Protein AF-A0A7Y5WGK7-F1 (afdb_monomer_lite)

Radius of gyration: 12.9 Å; chains: 1; bounding box: 34×26×26 Å

Structure (mmCIF, N/CA/C/O backbone):
data_AF-A0A7Y5WGK7-F1
#
_entry.id   AF-A0A7Y5WGK7-F1
#
loop_
_atom_site.group_PDB
_atom_site.id
_atom_site.type_symbol
_atom_site.label_atom_id
_atom_site.label_alt_id
_atom_site.label_comp_id
_atom_site.label_asym_id
_atom_site.label_entity_id
_atom_site.label_seq_id
_atom_site.pdbx_PDB_ins_code
_atom_site.Cartn_x
_atom_site.Cartn_y
_atom_site.Cartn_z
_atom_site.occupancy
_atom_site.B_iso_or_equiv
_atom_site.auth_seq_id
_atom_site.auth_comp_id
_atom_site.auth_asym_id
_atom_site.auth_atom_id
_atom_site.pdbx_PDB_model_num
ATOM 1 N N . HIS A 1 1 ? -12.335 -3.470 9.023 1.00 56.72 1 HIS A N 1
ATOM 2 C CA . HIS A 1 1 ? -10.929 -3.031 8.954 1.00 56.72 1 HIS A CA 1
ATOM 3 C C . HIS A 1 1 ? -10.863 -1.695 9.652 1.00 56.72 1 HIS A C 1
ATOM 5 O O . HIS A 1 1 ? -11.691 -0.854 9.336 1.00 56.72 1 HIS A O 1
ATOM 11 N N . ASP A 1 2 ? -9.985 -1.562 10.636 1.00 65.25 2 ASP A N 1
ATOM 12 C CA . ASP A 1 2 ? -9.989 -0.443 11.575 1.00 65.25 2 ASP A CA 1
ATOM 13 C C . ASP A 1 2 ? -9.478 0.846 10.891 1.00 65.25 2 ASP A C 1
ATOM 15 O O . ASP A 1 2 ? -8.295 0.898 10.533 1.00 65.25 2 ASP A O 1
ATOM 19 N N . PRO A 1 3 ? -10.334 1.848 10.607 1.00 70.50 3 PRO A N 1
ATOM 20 C CA . PRO A 1 3 ? -9.913 3.089 9.948 1.00 70.50 3 PRO A CA 1
ATOM 21 C C . PRO A 1 3 ? -8.855 3.843 10.767 1.00 70.50 3 PRO A C 1
ATOM 23 O O . PRO A 1 3 ? -7.994 4.517 10.195 1.00 70.50 3 PRO A O 1
ATOM 26 N N . ASP A 1 4 ? -8.855 3.641 12.083 1.00 82.38 4 ASP A N 1
ATOM 27 C CA . ASP A 1 4 ? -7.933 4.271 13.021 1.00 82.38 4 ASP A CA 1
ATOM 28 C C . ASP A 1 4 ? -6.493 3.777 12.827 1.00 82.38 4 ASP A C 1
ATOM 30 O O . ASP A 1 4 ? -5.543 4.554 12.942 1.00 82.38 4 ASP A O 1
ATOM 34 N N . LEU A 1 5 ? -6.310 2.515 12.417 1.00 86.75 5 LEU A N 1
ATOM 35 C CA . LEU A 1 5 ? -4.984 1.966 12.121 1.00 86.75 5 LEU A CA 1
ATOM 36 C C . LEU A 1 5 ? -4.370 2.583 10.861 1.00 86.75 5 LEU A C 1
ATOM 38 O O . LEU A 1 5 ? -3.166 2.835 10.833 1.00 86.75 5 LEU A O 1
ATOM 42 N N . LEU A 1 6 ? -5.173 2.854 9.824 1.00 89.88 6 LEU A N 1
ATOM 43 C CA . LEU A 1 6 ? -4.673 3.509 8.611 1.00 89.88 6 LEU A CA 1
ATOM 44 C C . LEU A 1 6 ? -4.330 4.978 8.882 1.00 89.88 6 LEU A C 1
ATOM 46 O O . LEU A 1 6 ? -3.297 5.461 8.415 1.00 89.88 6 LEU A O 1
ATOM 50 N N . ALA A 1 7 ? -5.168 5.681 9.647 1.00 91.38 7 ALA A N 1
ATOM 51 C CA . ALA A 1 7 ? -4.901 7.055 10.060 1.00 91.38 7 ALA A CA 1
ATOM 52 C C . ALA A 1 7 ? -3.614 7.148 10.894 1.00 91.38 7 ALA A C 1
ATOM 54 O O . ALA A 1 7 ? -2.755 7.987 10.617 1.00 91.38 7 ALA A O 1
ATOM 55 N N . HIS A 1 8 ? -3.429 6.233 11.849 1.00 92.19 8 HIS A N 1
ATOM 56 C CA . HIS A 1 8 ? -2.203 6.150 12.635 1.00 92.19 8 HIS A CA 1
ATOM 57 C C . HIS A 1 8 ? -0.978 5.851 11.762 1.00 92.19 8 HIS A C 1
ATOM 59 O O . HIS A 1 8 ? 0.003 6.587 11.823 1.00 92.19 8 HIS A O 1
ATOM 65 N N . ALA A 1 9 ? -1.051 4.836 10.893 1.00 90.88 9 ALA A N 1
ATOM 66 C CA . ALA A 1 9 ? 0.030 4.491 9.968 1.00 90.88 9 ALA A CA 1
ATOM 67 C C . ALA A 1 9 ? 0.415 5.669 9.056 1.00 90.88 9 ALA A C 1
ATOM 69 O O . ALA A 1 9 ? 1.593 5.892 8.792 1.00 90.88 9 ALA A O 1
ATOM 70 N N . THR A 1 10 ? -0.572 6.460 8.625 1.00 92.88 10 THR A N 1
ATOM 71 C CA . THR A 1 10 ? -0.351 7.680 7.836 1.00 92.88 10 THR A CA 1
ATOM 72 C C . THR A 1 10 ? 0.404 8.738 8.640 1.00 92.88 10 THR A C 1
ATOM 74 O O . THR A 1 10 ? 1.318 9.363 8.111 1.00 92.88 10 THR A O 1
ATOM 77 N N . ALA A 1 11 ? 0.051 8.926 9.914 1.00 94.88 11 ALA A N 1
ATOM 78 C CA . ALA A 1 11 ? 0.685 9.908 10.791 1.00 94.88 11 ALA A CA 1
ATOM 79 C C . ALA A 1 11 ? 2.135 9.551 11.164 1.00 94.88 11 ALA A C 1
ATOM 81 O O . ALA A 1 11 ? 2.943 10.453 11.370 1.00 94.88 11 ALA A O 1
ATOM 82 N N . VAL A 1 12 ? 2.470 8.260 11.252 1.00 96.25 12 VAL A N 1
ATOM 83 C CA . VAL A 1 12 ? 3.810 7.803 11.670 1.00 96.25 12 VAL A CA 1
ATOM 84 C C . VAL A 1 12 ? 4.746 7.453 10.508 1.00 96.25 12 VAL A C 1
ATOM 86 O O . VAL A 1 12 ? 5.932 7.238 10.738 1.00 96.25 12 VAL A O 1
ATOM 89 N N . ALA A 1 13 ? 4.256 7.399 9.265 1.00 94.94 13 ALA A N 1
ATOM 90 C CA . ALA A 1 13 ? 5.072 7.092 8.091 1.00 94.94 13 ALA A CA 1
ATOM 91 C C . ALA A 1 13 ? 6.037 8.243 7.752 1.00 94.94 13 ALA A C 1
ATOM 93 O O . ALA A 1 13 ? 5.650 9.283 7.209 1.00 94.94 13 ALA A O 1
ATOM 94 N N . THR A 1 14 ? 7.326 8.041 8.010 1.00 95.81 14 THR A N 1
ATOM 95 C CA . THR A 1 14 ? 8.365 9.067 7.817 1.00 95.81 14 THR A CA 1
ATOM 96 C C . THR A 1 14 ? 9.171 8.849 6.541 1.00 95.81 14 THR A C 1
ATOM 98 O O . THR A 1 14 ? 9.625 9.814 5.915 1.00 95.81 14 THR A O 1
ATOM 101 N N . THR A 1 15 ? 9.280 7.604 6.086 1.00 93.38 15 THR A N 1
ATOM 102 C CA . THR A 1 15 ? 10.022 7.227 4.880 1.00 93.38 15 THR A CA 1
ATOM 103 C C . THR A 1 15 ? 9.117 7.139 3.649 1.00 93.38 15 THR A C 1
ATOM 105 O O . THR A 1 15 ? 7.902 6.953 3.747 1.00 93.38 15 THR A O 1
ATOM 108 N N . ALA A 1 16 ? 9.707 7.262 2.455 1.00 90.19 16 ALA A N 1
ATOM 109 C CA . ALA A 1 16 ? 8.981 7.065 1.198 1.00 90.19 16 ALA A CA 1
ATOM 110 C C . ALA A 1 16 ? 8.374 5.654 1.114 1.00 90.19 16 ALA A C 1
ATOM 112 O O . ALA A 1 16 ? 7.197 5.507 0.791 1.00 90.19 16 ALA A O 1
ATOM 113 N N . ARG A 1 17 ? 9.145 4.643 1.532 1.00 88.75 17 ARG A N 1
ATOM 114 C CA . ARG 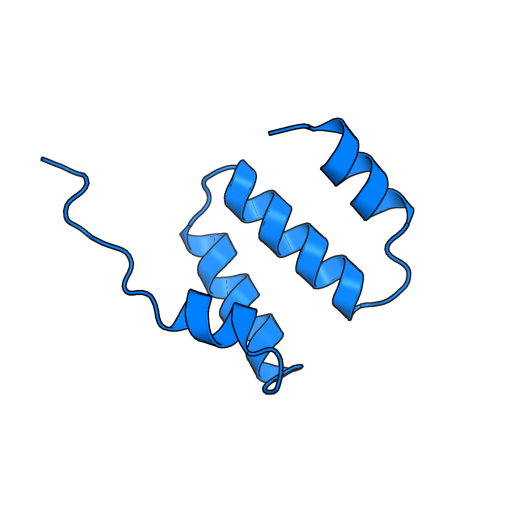A 1 17 ? 8.720 3.243 1.592 1.00 88.75 17 ARG A CA 1
ATOM 115 C C . ARG A 1 17 ? 7.488 3.041 2.477 1.00 88.75 17 ARG A C 1
ATOM 117 O O . ARG A 1 17 ? 6.534 2.388 2.068 1.00 88.75 17 ARG A O 1
ATOM 124 N N . GLU A 1 18 ? 7.474 3.610 3.682 1.00 91.19 18 GLU A N 1
ATOM 125 C CA . GLU A 1 18 ? 6.312 3.526 4.582 1.00 91.19 18 GLU A CA 1
ATOM 126 C C . GLU A 1 18 ? 5.078 4.198 3.972 1.00 91.19 18 GLU A C 1
ATOM 128 O O . GLU A 1 18 ? 3.985 3.633 4.009 1.00 91.19 18 GLU A O 1
ATOM 133 N N . ARG A 1 19 ? 5.250 5.368 3.344 1.00 93.88 19 ARG A N 1
ATOM 134 C CA . ARG A 1 19 ? 4.151 6.076 2.672 1.00 93.88 19 ARG A CA 1
ATOM 135 C C . ARG A 1 19 ? 3.572 5.283 1.498 1.00 93.88 19 ARG A C 1
ATOM 137 O O . ARG A 1 19 ? 2.355 5.269 1.322 1.00 93.88 19 ARG A O 1
ATOM 144 N N . GLN A 1 20 ? 4.406 4.579 0.734 1.00 91.06 20 GLN A N 1
ATOM 145 C CA . GLN A 1 20 ? 3.947 3.679 -0.330 1.00 91.06 20 GLN A CA 1
ATOM 146 C C . GLN A 1 20 ? 3.128 2.505 0.223 1.00 91.06 20 GLN A C 1
ATOM 148 O O . GLN A 1 20 ? 2.070 2.183 -0.319 1.00 91.06 20 GLN A O 1
ATOM 153 N N . LEU A 1 21 ? 3.557 1.899 1.337 1.00 90.56 21 LEU A N 1
ATOM 154 C CA . LEU A 1 21 ? 2.799 0.830 1.999 1.00 90.56 21 LEU A CA 1
ATOM 155 C C . LEU A 1 21 ? 1.439 1.325 2.518 1.00 90.56 21 LEU A C 1
ATOM 157 O O . LEU A 1 21 ? 0.430 0.639 2.352 1.00 90.56 21 LEU A O 1
ATOM 161 N N . VAL A 1 22 ? 1.383 2.534 3.082 1.00 93.62 22 VAL A N 1
ATOM 162 C CA . VAL A 1 22 ? 0.118 3.175 3.481 1.00 93.62 22 VAL A CA 1
ATOM 163 C C . VAL A 1 22 ? -0.802 3.373 2.272 1.00 93.62 22 VAL A C 1
ATOM 165 O O . VAL A 1 22 ? -1.989 3.045 2.347 1.00 93.62 22 VAL A O 1
ATOM 168 N N . ALA A 1 23 ? -0.271 3.842 1.139 1.00 94.19 23 ALA A N 1
ATOM 169 C CA . ALA A 1 23 ? -1.046 4.037 -0.088 1.00 94.19 23 ALA A CA 1
ATOM 170 C C . ALA A 1 23 ? -1.626 2.718 -0.633 1.00 94.19 23 ALA A C 1
ATOM 172 O O . ALA A 1 23 ? -2.801 2.670 -1.009 1.00 94.19 23 ALA A O 1
ATOM 173 N N . LEU A 1 24 ? -0.837 1.640 -0.603 1.00 92.44 24 LEU A N 1
ATOM 174 C CA . LEU A 1 24 ? -1.269 0.286 -0.961 1.00 92.44 24 LEU A CA 1
ATOM 175 C C . LEU A 1 24 ? -2.448 -0.181 -0.102 1.00 92.44 24 LEU A C 1
ATOM 177 O O . LEU A 1 24 ? -3.489 -0.584 -0.625 1.00 92.44 24 LEU A O 1
ATOM 181 N N . VAL A 1 25 ? -2.323 -0.087 1.223 1.00 90.81 25 VAL A N 1
ATOM 182 C CA . VAL A 1 25 ? -3.397 -0.484 2.146 1.00 90.81 25 VAL A CA 1
ATOM 183 C C . VAL A 1 25 ? -4.639 0.384 1.935 1.00 90.81 25 VAL A C 1
ATOM 185 O O . VAL A 1 25 ? -5.750 -0.142 1.865 1.00 90.81 25 VAL A O 1
ATOM 188 N N . ALA A 1 26 ? -4.475 1.694 1.744 1.00 92.94 26 ALA A N 1
ATOM 189 C CA . ALA A 1 26 ? -5.585 2.600 1.471 1.00 92.94 26 ALA A CA 1
ATOM 190 C C . ALA A 1 26 ? -6.331 2.248 0.169 1.00 92.94 26 ALA A C 1
ATOM 192 O O . ALA A 1 26 ? -7.560 2.304 0.132 1.00 92.94 26 ALA A O 1
ATOM 193 N N . ALA A 1 27 ? -5.624 1.888 -0.907 1.00 92.06 27 ALA A N 1
ATOM 194 C CA . ALA A 1 27 ? -6.244 1.427 -2.155 1.00 92.06 27 ALA A CA 1
ATOM 195 C C . ALA A 1 27 ? -7.004 0.106 -1.947 1.00 92.06 27 ALA A C 1
ATOM 197 O O . ALA A 1 27 ? -8.166 -0.021 -2.342 1.00 92.06 27 ALA A O 1
ATOM 198 N N . ARG A 1 28 ? -6.400 -0.842 -1.217 1.00 88.44 28 ARG A N 1
ATOM 199 C CA . ARG A 1 28 ? -7.018 -2.136 -0.903 1.00 88.44 28 ARG A CA 1
ATOM 200 C C . ARG A 1 28 ? -8.309 -2.003 -0.096 1.00 88.44 28 ARG A C 1
ATOM 202 O O . ARG A 1 28 ? -9.261 -2.737 -0.371 1.00 88.44 28 ARG A O 1
ATOM 209 N N . LEU A 1 29 ? -8.334 -1.101 0.888 1.00 89.69 29 LEU A N 1
ATOM 210 C CA . LEU A 1 29 ? -9.496 -0.839 1.746 1.00 89.69 29 LEU A CA 1
ATOM 211 C C . LEU A 1 29 ? -10.627 -0.124 1.007 1.00 89.69 29 LEU A C 1
ATOM 213 O O . LEU A 1 29 ? -11.792 -0.403 1.271 1.00 89.69 29 LEU A O 1
ATOM 217 N N . ARG A 1 30 ? -10.286 0.748 0.053 1.00 91.25 30 ARG A N 1
ATOM 218 C CA . ARG A 1 30 ? -11.255 1.392 -0.846 1.00 91.25 30 ARG A CA 1
ATOM 219 C C . ARG A 1 30 ? -11.805 0.446 -1.918 1.00 91.25 30 ARG A C 1
ATOM 221 O O . ARG A 1 30 ? -12.741 0.814 -2.616 1.00 91.25 30 ARG A O 1
ATOM 228 N N . GLY A 1 31 ? -11.245 -0.759 -2.045 1.00 90.75 31 GLY A N 1
ATOM 229 C CA . GLY A 1 31 ? -11.631 -1.725 -3.075 1.00 90.75 31 GLY A CA 1
ATOM 230 C C . GLY A 1 31 ? -11.152 -1.351 -4.480 1.00 90.75 31 GLY A C 1
ATOM 231 O O . GLY A 1 31 ? -11.609 -1.951 -5.449 1.00 90.75 31 GLY A O 1
ATOM 232 N N . ASP A 1 32 ? -10.231 -0.393 -4.601 1.00 93.94 32 ASP A N 1
ATOM 233 C CA . ASP A 1 32 ? -9.693 0.052 -5.886 1.00 93.94 32 ASP A CA 1
ATOM 234 C C . ASP A 1 32 ? -8.557 -0.879 -6.330 1.00 93.94 32 ASP A C 1
ATOM 236 O O . ASP A 1 32 ? -7.379 -0.656 -6.041 1.00 93.94 32 ASP A O 1
ATOM 240 N N . ALA A 1 33 ? -8.938 -1.977 -6.986 1.00 89.31 33 ALA A N 1
ATOM 241 C CA . ALA A 1 33 ? -8.008 -3.006 -7.444 1.00 89.31 33 ALA A CA 1
ATOM 242 C C . ALA A 1 33 ? -7.021 -2.477 -8.498 1.00 89.31 33 ALA A C 1
ATOM 244 O O . ALA A 1 33 ? -5.839 -2.800 -8.440 1.00 89.31 33 ALA A O 1
ATOM 245 N N . SER A 1 34 ? -7.475 -1.620 -9.416 1.00 90.44 34 SER A N 1
ATOM 246 C CA . SER A 1 34 ? -6.627 -1.057 -10.473 1.00 90.44 34 SER A CA 1
ATOM 247 C C . SER A 1 34 ? -5.526 -0.167 -9.901 1.00 90.44 34 SER A C 1
ATOM 249 O O . SER A 1 34 ? -4.362 -0.290 -10.293 1.00 90.44 34 SER A O 1
ATOM 251 N N . LEU A 1 35 ? -5.880 0.710 -8.955 1.00 92.00 35 LEU A N 1
ATOM 252 C CA . LEU A 1 35 ? -4.908 1.548 -8.258 1.00 92.00 35 LEU A CA 1
ATOM 253 C C . LEU A 1 35 ? -3.960 0.702 -7.410 1.00 92.00 35 LEU A C 1
ATOM 255 O O . LEU A 1 35 ? -2.753 0.936 -7.420 1.00 92.00 35 LEU A O 1
ATOM 259 N N . PHE A 1 36 ? -4.494 -0.286 -6.694 1.00 91.25 36 PHE A N 1
ATOM 260 C CA . PHE A 1 36 ? -3.689 -1.199 -5.895 1.00 91.25 36 PHE A CA 1
ATOM 261 C C . PHE A 1 36 ? -2.635 -1.912 -6.750 1.00 91.25 36 PHE A C 1
ATOM 263 O O . PHE A 1 36 ? -1.452 -1.849 -6.427 1.00 91.25 36 PHE A O 1
ATOM 270 N N . ASP A 1 37 ? -3.031 -2.498 -7.880 1.00 87.94 37 ASP A N 1
ATOM 271 C CA . ASP A 1 37 ? -2.118 -3.200 -8.784 1.00 87.94 37 ASP A CA 1
ATOM 272 C C . ASP A 1 37 ? -1.050 -2.265 -9.372 1.00 87.94 37 ASP A C 1
ATOM 274 O O . ASP A 1 37 ? 0.107 -2.660 -9.529 1.00 87.94 37 ASP A O 1
ATOM 278 N N . ALA A 1 38 ? -1.412 -1.018 -9.692 1.00 91.50 38 ALA A N 1
ATOM 279 C CA . ALA A 1 38 ? -0.457 -0.020 -10.167 1.00 91.50 38 ALA A CA 1
ATOM 280 C C . ALA A 1 38 ? 0.585 0.331 -9.093 1.00 91.50 38 ALA A C 1
ATOM 282 O O . ALA A 1 38 ? 1.780 0.301 -9.377 1.00 91.50 38 ALA A O 1
ATOM 283 N N . LEU A 1 39 ? 0.139 0.585 -7.859 1.00 92.12 39 LEU A N 1
ATOM 284 C CA . LEU A 1 39 ? 1.014 0.893 -6.727 1.00 92.12 39 LEU A CA 1
ATOM 285 C C . LEU A 1 39 ? 1.918 -0.286 -6.351 1.00 92.12 39 LEU A C 1
ATOM 287 O O . LEU A 1 39 ? 3.070 -0.078 -5.985 1.00 92.12 39 LEU A O 1
ATOM 291 N N . VAL A 1 40 ? 1.423 -1.525 -6.452 1.00 89.25 40 VAL A N 1
ATOM 292 C CA . VAL A 1 40 ? 2.240 -2.719 -6.184 1.00 89.25 40 VAL A CA 1
ATOM 293 C C . VAL A 1 40 ? 3.374 -2.813 -7.202 1.00 89.25 40 VAL A C 1
ATOM 295 O O . VAL A 1 40 ? 4.512 -3.071 -6.817 1.00 89.25 40 VAL A O 1
ATOM 298 N N . ARG A 1 41 ? 3.083 -2.598 -8.492 1.00 86.69 41 ARG A N 1
ATOM 299 C CA . ARG A 1 41 ? 4.112 -2.629 -9.541 1.00 86.69 41 ARG A CA 1
ATOM 300 C C . ARG A 1 41 ? 5.166 -1.547 -9.331 1.00 86.69 41 ARG A C 1
ATOM 302 O O . ARG A 1 41 ? 6.347 -1.863 -9.401 1.00 86.69 41 ARG A O 1
ATOM 309 N N . ASP A 1 42 ? 4.744 -0.319 -9.043 1.00 89.31 42 ASP A N 1
ATOM 310 C CA . ASP A 1 42 ? 5.641 0.811 -8.776 1.00 89.31 42 ASP A CA 1
ATOM 311 C C . ASP A 1 42 ? 6.559 0.533 -7.573 1.00 89.31 42 ASP A C 1
ATOM 313 O O . ASP A 1 42 ? 7.782 0.582 -7.678 1.00 89.31 42 ASP A O 1
ATOM 317 N N . HIS A 1 43 ? 5.976 0.072 -6.462 1.00 88.12 43 HIS A N 1
ATOM 318 C CA . HIS A 1 43 ? 6.726 -0.296 -5.263 1.00 88.12 43 HIS A CA 1
ATOM 319 C C . HIS A 1 43 ? 7.758 -1.405 -5.515 1.00 88.12 43 HIS A C 1
ATOM 321 O O . HIS A 1 43 ? 8.834 -1.384 -4.929 1.00 88.12 43 HIS A O 1
ATOM 327 N N . LEU A 1 44 ? 7.462 -2.374 -6.385 1.00 84.56 44 LEU A N 1
ATOM 328 C CA . LEU A 1 44 ? 8.389 -3.461 -6.719 1.00 84.56 44 LEU A CA 1
ATOM 329 C C . LEU A 1 44 ? 9.517 -3.059 -7.666 1.00 84.56 44 LEU A C 1
ATOM 331 O O . LEU A 1 44 ? 10.561 -3.706 -7.651 1.00 84.56 44 LEU A O 1
ATOM 335 N N . VAL A 1 45 ? 9.329 -2.018 -8.479 1.00 87.50 45 VAL A N 1
ATOM 336 C CA . VAL A 1 45 ? 10.420 -1.441 -9.277 1.00 87.50 45 VAL A CA 1
ATOM 337 C C . VAL A 1 45 ? 11.471 -0.825 -8.351 1.00 87.50 45 VAL A C 1
ATOM 339 O O . VAL A 1 45 ? 12.666 -0.986 -8.587 1.00 87.50 45 VAL A O 1
ATOM 342 N N . GLU A 1 46 ? 11.031 -0.166 -7.278 1.00 86.31 46 GLU A N 1
ATOM 343 C CA . GLU A 1 46 ? 11.915 0.483 -6.302 1.00 86.31 46 GLU A CA 1
ATOM 344 C C . GLU A 1 46 ? 12.442 -0.475 -5.217 1.00 86.31 46 GLU A C 1
ATOM 346 O O . GLU A 1 46 ? 13.567 -0.319 -4.738 1.00 86.31 46 GLU A O 1
ATOM 351 N N . HIS A 1 47 ? 11.647 -1.479 -4.837 1.00 83.88 47 HIS A N 1
ATOM 352 C CA . HIS A 1 47 ? 11.936 -2.442 -3.770 1.00 83.88 47 HIS A CA 1
ATOM 353 C C . HIS A 1 47 ? 11.723 -3.889 -4.249 1.00 83.88 47 HIS A C 1
ATOM 355 O O . HIS A 1 47 ? 10.785 -4.569 -3.808 1.00 83.88 47 HIS A O 1
ATOM 361 N N . PRO A 1 48 ? 12.580 -4.388 -5.159 1.00 75.12 48 PRO A N 1
ATOM 362 C CA . PRO A 1 48 ? 12.403 -5.701 -5.785 1.00 75.12 48 PRO A CA 1
ATOM 363 C C . PRO A 1 48 ? 12.512 -6.872 -4.796 1.00 75.12 48 PRO A C 1
ATOM 365 O O . PRO A 1 48 ? 12.034 -7.971 -5.071 1.00 75.12 48 PRO A O 1
ATOM 368 N N . ASP A 1 49 ? 13.119 -6.648 -3.632 1.00 77.06 49 ASP A N 1
ATOM 369 C CA . ASP A 1 49 ? 13.300 -7.612 -2.549 1.00 77.06 49 ASP A CA 1
ATOM 370 C C . ASP A 1 49 ? 12.066 -7.762 -1.643 1.00 77.06 49 ASP A C 1
ATOM 372 O O . ASP A 1 49 ? 12.019 -8.662 -0.799 1.00 77.06 49 ASP A O 1
ATOM 376 N N . HIS A 1 50 ? 11.031 -6.933 -1.816 1.00 75.88 50 HIS A N 1
ATOM 377 C CA . HIS A 1 50 ? 9.827 -7.005 -0.995 1.00 75.88 50 HIS A CA 1
ATOM 378 C C . HIS A 1 50 ? 8.921 -8.184 -1.408 1.00 75.88 50 HIS A C 1
ATOM 380 O O . HIS A 1 50 ? 7.886 -8.020 -2.058 1.00 75.88 50 HIS A O 1
ATOM 386 N N . LEU A 1 51 ? 9.308 -9.396 -0.985 1.00 68.12 51 LEU A N 1
ATOM 387 C CA . LEU A 1 51 ? 8.698 -10.694 -1.327 1.00 68.12 51 LEU A CA 1
ATOM 388 C C . LEU A 1 51 ? 7.164 -10.729 -1.204 1.00 68.12 51 LEU A C 1
ATOM 390 O O . LEU A 1 51 ? 6.492 -11.357 -2.021 1.00 68.12 51 LEU A O 1
ATOM 394 N N . LEU A 1 52 ? 6.594 -10.040 -0.209 1.00 68.88 52 LEU A N 1
ATOM 395 C CA . LEU A 1 52 ? 5.142 -9.949 -0.027 1.00 68.88 52 LEU A CA 1
ATOM 396 C C . LEU A 1 52 ? 4.459 -9.146 -1.138 1.00 68.88 52 LEU A C 1
ATOM 398 O O . LEU A 1 52 ? 3.421 -9.574 -1.640 1.00 68.88 52 LEU A O 1
ATOM 402 N N . ALA A 1 53 ? 5.034 -8.014 -1.550 1.00 66.38 53 ALA A N 1
ATOM 403 C CA . ALA A 1 53 ? 4.502 -7.241 -2.668 1.00 66.38 53 ALA A CA 1
ATOM 404 C C . ALA A 1 53 ? 4.642 -8.021 -3.984 1.00 66.38 53 ALA A C 1
ATOM 406 O O . ALA A 1 53 ? 3.697 -8.048 -4.769 1.00 66.38 53 ALA A O 1
ATOM 407 N N . ALA A 1 54 ? 5.754 -8.738 -4.183 1.00 66.25 54 ALA A N 1
ATOM 408 C CA . ALA A 1 54 ? 5.988 -9.555 -5.375 1.00 66.25 54 ALA A CA 1
ATOM 409 C C . ALA A 1 54 ? 4.971 -10.698 -5.475 1.00 66.25 54 ALA A C 1
ATOM 411 O O . ALA A 1 54 ? 4.401 -10.949 -6.537 1.00 66.25 54 ALA A O 1
ATOM 412 N N . TRP A 1 55 ? 4.677 -11.347 -4.347 1.00 68.00 55 TRP A N 1
ATOM 413 C CA . TRP A 1 55 ? 3.649 -12.377 -4.276 1.00 68.00 55 TRP A CA 1
ATOM 414 C C . TRP A 1 55 ? 2.252 -11.823 -4.559 1.00 68.00 55 TRP A C 1
ATOM 416 O O . TRP A 1 55 ? 1.498 -12.447 -5.299 1.00 68.00 55 TRP A O 1
ATOM 426 N N . VAL A 1 56 ? 1.912 -10.648 -4.020 1.00 69.19 56 VAL A N 1
ATOM 427 C CA . VAL A 1 56 ? 0.635 -9.975 -4.301 1.00 69.19 56 VAL A CA 1
ATOM 428 C C . VAL A 1 56 ? 0.507 -9.616 -5.786 1.00 69.19 56 VAL A C 1
ATOM 430 O O . VAL A 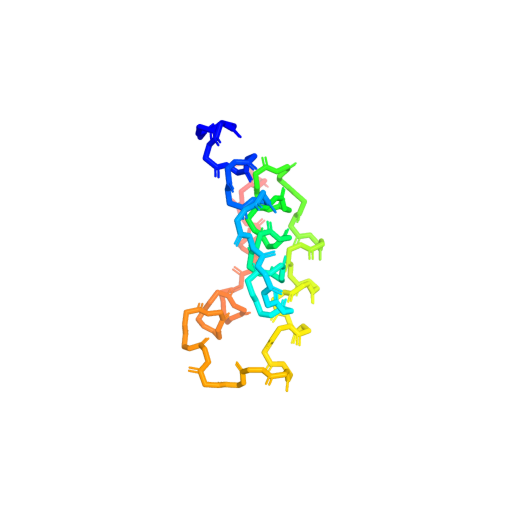1 56 ? -0.537 -9.894 -6.367 1.00 69.19 56 VAL A O 1
ATOM 433 N N . ALA A 1 57 ? 1.561 -9.083 -6.411 1.00 66.94 57 ALA A N 1
ATOM 434 C CA . ALA A 1 57 ? 1.591 -8.753 -7.841 1.00 66.94 57 ALA A CA 1
ATOM 435 C C . ALA A 1 57 ? 1.430 -9.983 -8.746 1.00 66.94 57 ALA A C 1
ATOM 437 O O . ALA A 1 57 ? 0.855 -9.900 -9.828 1.00 66.94 57 ALA A O 1
ATOM 438 N N . GLY A 1 58 ? 1.966 -11.124 -8.306 1.00 67.31 58 GLY A N 1
ATOM 439 C CA . GLY A 1 58 ? 1.883 -12.398 -9.011 1.00 67.31 58 GLY A CA 1
ATOM 440 C C . GLY A 1 58 ? 0.549 -13.125 -8.841 1.00 67.31 58 GLY A C 1
ATOM 441 O O . GLY A 1 58 ? 0.3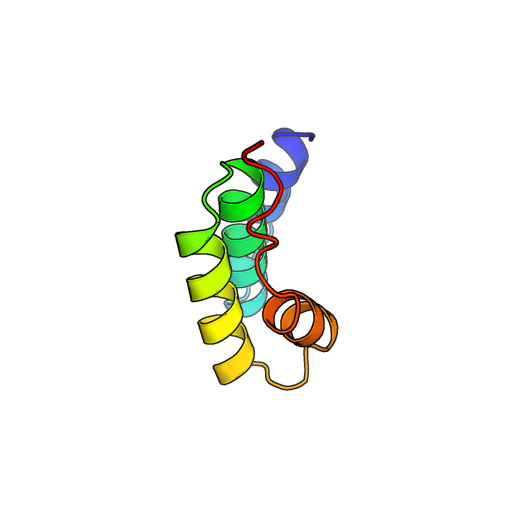53 -14.164 -9.474 1.00 67.31 58 GLY A O 1
ATOM 442 N N . ARG A 1 59 ? -0.380 -12.629 -8.007 1.00 60.25 59 ARG A N 1
ATOM 443 C CA . ARG A 1 59 ? -1.729 -13.199 -7.930 1.00 60.25 59 ARG A CA 1
ATOM 444 C C . ARG A 1 59 ? -2.537 -12.699 -9.129 1.00 60.25 59 ARG A C 1
ATOM 446 O O . ARG A 1 59 ? -2.795 -11.501 -9.206 1.00 60.25 59 ARG A O 1
ATOM 453 N N . PRO A 1 60 ? -2.991 -13.580 -10.037 1.00 54.25 60 PRO A N 1
ATOM 454 C CA . PRO A 1 60 ? -3.950 -13.169 -11.048 1.00 54.25 60 PRO A CA 1
ATOM 455 C C . PRO A 1 60 ? -5.203 -12.627 -10.349 1.00 54.25 60 PRO A C 1
ATOM 457 O O . PRO A 1 60 ? -5.717 -13.249 -9.414 1.00 54.25 60 PRO A O 1
ATOM 460 N N . THR A 1 61 ? -5.676 -11.460 -10.788 1.00 56.88 61 THR A N 1
ATOM 461 C CA . THR A 1 61 ? -6.990 -10.920 -10.434 1.00 56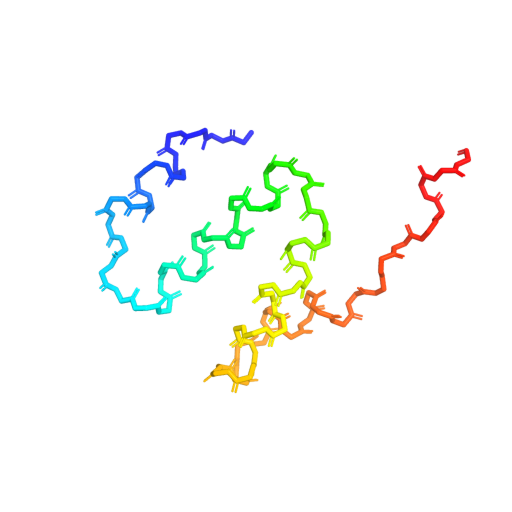.88 61 THR A CA 1
ATOM 462 C C . THR A 1 61 ? -8.029 -11.943 -10.868 1.00 56.88 61 THR A C 1
ATOM 464 O O . THR A 1 61 ? -8.302 -12.077 -12.053 1.00 56.88 61 THR A O 1
ATOM 467 N N . ASP A 1 62 ? -8.538 -12.742 -9.925 1.00 50.12 62 ASP A N 1
ATOM 468 C CA . ASP A 1 62 ? -9.505 -13.801 -10.213 1.00 50.12 62 ASP A CA 1
ATOM 469 C C . ASP A 1 62 ? -10.746 -13.196 -10.897 1.00 50.12 62 ASP A C 1
ATOM 471 O O . ASP A 1 62 ? -11.523 -12.494 -10.240 1.00 50.12 62 ASP A O 1
ATOM 475 N N . PRO A 1 63 ? -10.971 -13.459 -12.198 1.00 52.69 63 PRO A N 1
ATOM 4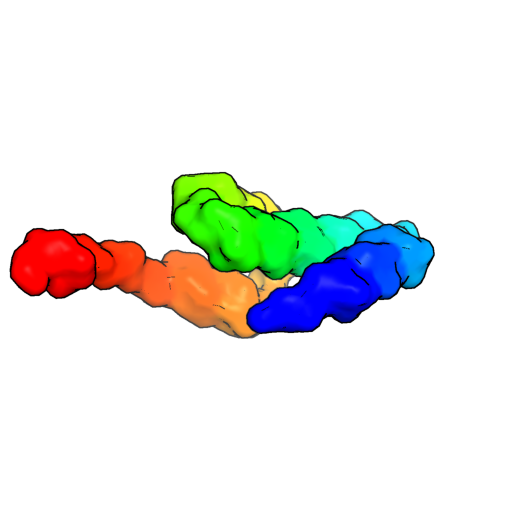76 C CA . PRO A 1 63 ? -12.111 -12.911 -12.916 1.00 52.69 63 PRO A CA 1
ATOM 477 C C . PRO A 1 63 ? -13.416 -13.668 -12.605 1.00 52.69 63 PRO A C 1
ATOM 479 O O . PRO A 1 63 ? -14.445 -13.376 -13.206 1.00 52.69 63 PRO A O 1
ATOM 482 N N . ARG A 1 64 ? -13.412 -14.655 -11.692 1.00 56.75 64 ARG A N 1
ATOM 483 C CA . ARG A 1 64 ? -14.557 -15.546 -11.418 1.00 56.75 64 ARG A CA 1
ATOM 484 C C . ARG A 1 64 ? -15.392 -15.176 -10.189 1.00 56.75 64 ARG A C 1
ATOM 486 O O . ARG A 1 64 ? -16.224 -15.973 -9.771 1.00 56.75 64 ARG A O 1
ATOM 493 N N . ARG A 1 65 ? -15.245 -13.967 -9.636 1.00 51.03 65 ARG A N 1
ATOM 494 C CA . ARG A 1 65 ? -16.170 -13.416 -8.617 1.00 51.03 65 ARG A CA 1
ATOM 495 C C . ARG A 1 65 ? -17.292 -12.533 -9.178 1.00 51.03 65 ARG A C 1
ATOM 497 O O . ARG A 1 65 ? -17.966 -11.840 -8.423 1.00 51.03 65 ARG A O 1
ATOM 504 N N . THR A 1 66 ? -17.522 -12.603 -10.484 1.00 49.94 66 THR A N 1
ATOM 505 C CA . THR A 1 66 ? -18.749 -12.163 -11.160 1.00 49.94 66 THR A CA 1
ATOM 506 C C . THR A 1 66 ? -19.395 -13.365 -11.846 1.00 49.94 66 THR A C 1
ATOM 508 O O . THR A 1 66 ? -19.316 -13.516 -13.063 1.00 49.94 66 THR A O 1
ATOM 511 N N . ARG 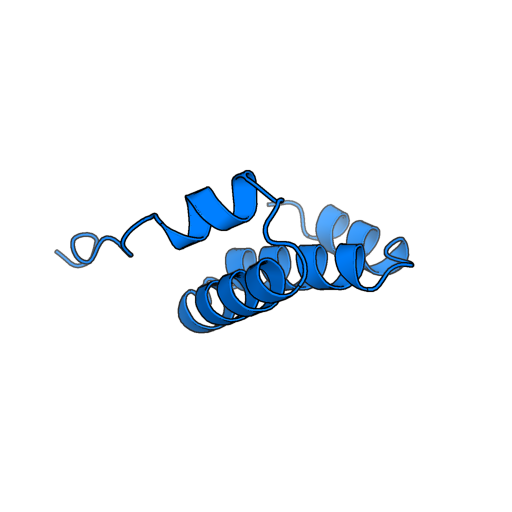A 1 67 ? -20.011 -14.253 -11.061 1.00 37.34 67 ARG A N 1
ATOM 512 C CA . ARG A 1 67 ? -21.106 -15.129 -11.497 1.00 37.34 67 ARG A CA 1
ATOM 513 C C . ARG A 1 67 ? -21.871 -15.669 -10.302 1.00 37.34 67 ARG A C 1
ATOM 515 O O . ARG A 1 67 ? -21.211 -15.973 -9.286 1.00 37.34 67 ARG A O 1
#

Foldseek 3Di:
DDVVVLVVLCVPDPDPLSVLVSQLVVCVVVVPPVSNLVSLVVSCVVVVPPVVSVVVNPDPPPPPPPD

Sequence (67 aa):
HDPDLLAHATAVATTARERQLVALVAARLRGDASLFDALVRDHLVEHPDHLLAAWVAGRPTDPRRTR

pLDDT: mean 80.87, std 14.86, range [37.34, 96.25]

Secondary structure (DSSP, 8-state):
--HHHHHHHHHH--SHHHHHHHHHHHHHHHT-HHHHHHHHHHHHHH-TT-HHHHHHHTS---GGG--